Protein AF-A0AAW5KD98-F1 (afdb_monomer_lite)

InterPro domains:
  IPR014054 Bacteriophage regulatory protein, Rha family [PF09669] (1-56)

Secondary structure (DSSP, 8-state):
---S-HHHHHHHHHHS---HHHHHHHEEEEEEE-TTS-EEEEEEE-HHHHHHHHHHHHH-EEEETTEEEE---

Organism: NCBI:txid508460

pLDDT: mean 84.51, std 11.77, range [51.59, 97.44]

Sequence (73 aa):
MFEKPHADVLKAIRSLGCDPYFAEGNFSLRSYKDAQNQERPEYLMTRLGFSVLTMTNELGIIIENNRPVVSSR

Foldseek 3Di:
DPPDDQVVLVVLLVVLPDDPVLSVQFWDWDWDQDPVRDTDIDTDGDPVNVVSSCCVVPQVWHADPNDTDRPDD

Radius of gyration: 13.4 Å; chains: 1; bounding box: 33×20×40 Å

Structure (mmCIF, N/CA/C/O backbone):
data_AF-A0AAW5KD98-F1
#
_entry.id   AF-A0AAW5KD98-F1
#
loop_
_atom_site.group_PDB
_atom_site.id
_atom_site.type_symbol
_atom_site.label_atom_id
_atom_site.label_alt_id
_atom_site.label_comp_id
_atom_site.label_asym_id
_atom_site.label_entity_id
_atom_site.label_seq_id
_atom_site.pdbx_PDB_ins_code
_atom_site.Cartn_x
_atom_site.Cartn_y
_atom_site.Cartn_z
_atom_site.occupancy
_atom_site.B_iso_or_equiv
_atom_site.auth_seq_id
_atom_site.auth_comp_id
_atom_site.auth_asym_id
_atom_site.auth_atom_id
_atom_site.pdbx_PDB_model_num
ATOM 1 N N . MET A 1 1 ? -15.571 6.504 -6.970 1.00 57.44 1 MET A N 1
ATOM 2 C CA . MET A 1 1 ? -15.483 5.292 -6.128 1.00 57.44 1 MET A CA 1
ATOM 3 C C . MET A 1 1 ? -14.752 4.243 -6.944 1.00 57.44 1 MET A C 1
ATOM 5 O O . MET A 1 1 ? -15.019 4.159 -8.132 1.00 57.44 1 MET A O 1
ATOM 9 N N . PHE A 1 2 ? -13.777 3.541 -6.369 1.00 69.38 2 PHE A N 1
ATOM 10 C CA . PHE A 1 2 ? -13.061 2.478 -7.077 1.00 69.38 2 PHE A CA 1
ATOM 11 C C . PHE A 1 2 ? -13.896 1.198 -6.926 1.00 69.38 2 PHE A C 1
ATOM 13 O O . PHE A 1 2 ? -14.051 0.711 -5.812 1.00 69.38 2 PHE A O 1
ATOM 20 N N . GLU A 1 3 ? -14.508 0.705 -8.004 1.00 80.50 3 GLU A N 1
ATOM 21 C CA . GLU A 1 3 ? -15.537 -0.359 -7.979 1.00 80.50 3 GLU A CA 1
ATOM 22 C C . GLU A 1 3 ? -14.969 -1.777 -7.766 1.00 80.50 3 GLU A C 1
ATOM 24 O O . GLU A 1 3 ? -15.569 -2.771 -8.170 1.00 80.50 3 GLU A O 1
ATOM 29 N N . LYS A 1 4 ? -13.796 -1.896 -7.132 1.00 84.88 4 LYS A N 1
ATOM 30 C CA . LYS A 1 4 ? -13.184 -3.186 -6.795 1.00 84.88 4 LYS A CA 1
ATOM 31 C C . LYS A 1 4 ? -13.399 -3.505 -5.316 1.00 84.88 4 LYS A C 1
ATOM 33 O O . LYS A 1 4 ? -13.264 -2.603 -4.486 1.00 84.88 4 LYS A O 1
ATOM 38 N N . PRO A 1 5 ? -13.679 -4.770 -4.952 1.00 91.12 5 PRO A N 1
ATOM 39 C CA . PRO A 1 5 ? -13.745 -5.167 -3.552 1.00 91.12 5 PRO A CA 1
ATOM 40 C C . PRO A 1 5 ? -12.446 -4.819 -2.816 1.00 91.12 5 PRO A C 1
ATOM 42 O O . PRO A 1 5 ? -11.353 -5.135 -3.286 1.00 91.12 5 PRO A O 1
ATOM 45 N N . HIS A 1 6 ? -12.552 -4.207 -1.630 1.00 91.12 6 HIS A N 1
ATOM 46 C CA . HIS A 1 6 ? -11.382 -3.815 -0.826 1.00 91.12 6 HIS A CA 1
ATOM 47 C C . HIS A 1 6 ? -10.438 -4.996 -0.568 1.00 91.12 6 HIS A C 1
ATOM 49 O O . HIS A 1 6 ? -9.224 -4.863 -0.674 1.00 91.12 6 HIS A O 1
ATOM 55 N N . ALA A 1 7 ? -10.991 -6.184 -0.307 1.00 92.50 7 ALA A N 1
ATOM 56 C CA . ALA A 1 7 ? -10.212 -7.403 -0.104 1.00 92.50 7 ALA A CA 1
ATOM 57 C C . ALA A 1 7 ? -9.334 -7.768 -1.317 1.00 92.50 7 ALA A C 1
ATOM 59 O O . ALA A 1 7 ? -8.180 -8.164 -1.137 1.00 92.50 7 ALA A O 1
ATOM 60 N N . ASP A 1 8 ? -9.843 -7.581 -2.537 1.00 91.44 8 ASP A N 1
ATOM 61 C CA . ASP A 1 8 ? -9.095 -7.853 -3.768 1.00 91.44 8 ASP A CA 1
ATOM 62 C C . ASP A 1 8 ? -7.992 -6.818 -3.983 1.00 91.44 8 ASP A C 1
ATOM 64 O O . ASP A 1 8 ? -6.885 -7.172 -4.384 1.00 91.44 8 ASP A O 1
ATOM 68 N N . VAL A 1 9 ? -8.249 -5.556 -3.632 1.00 91.38 9 VAL A N 1
ATOM 69 C CA . VAL A 1 9 ? -7.235 -4.493 -3.647 1.00 91.38 9 VAL A CA 1
ATOM 70 C C . VAL A 1 9 ? -6.093 -4.816 -2.679 1.00 91.38 9 VAL A C 1
ATOM 72 O O . VAL A 1 9 ? -4.925 -4.758 -3.063 1.00 91.38 9 VAL A O 1
ATOM 75 N N . LEU A 1 10 ? -6.403 -5.232 -1.446 1.00 93.62 10 LEU A N 1
ATOM 76 C CA . LEU A 1 10 ? -5.384 -5.644 -0.473 1.00 93.62 10 LEU A CA 1
ATOM 77 C C . LEU A 1 10 ? -4.577 -6.850 -0.963 1.00 93.62 10 LEU A C 1
ATOM 79 O O . LEU A 1 10 ? -3.361 -6.900 -0.768 1.00 93.62 10 LEU A O 1
ATOM 83 N N . LYS A 1 11 ? -5.239 -7.824 -1.597 1.00 92.19 11 LYS A N 1
ATOM 84 C CA . LYS A 1 11 ? -4.571 -8.982 -2.196 1.00 92.19 11 LYS A CA 1
ATOM 85 C C . LYS A 1 11 ? -3.631 -8.547 -3.319 1.00 92.19 11 LYS A C 1
ATOM 87 O O . LYS A 1 11 ? -2.481 -8.971 -3.331 1.00 92.19 11 LYS A O 1
ATOM 92 N N . ALA A 1 12 ? -4.082 -7.663 -4.203 1.00 90.31 12 ALA A N 1
ATOM 93 C CA . ALA A 1 12 ? -3.282 -7.156 -5.308 1.00 90.31 12 ALA A CA 1
ATOM 94 C C . ALA A 1 12 ? -2.035 -6.396 -4.832 1.00 90.31 12 ALA A C 1
ATOM 96 O O . ALA A 1 12 ? -0.952 -6.638 -5.351 1.00 90.31 12 ALA A O 1
ATOM 97 N N . ILE A 1 13 ? -2.152 -5.557 -3.795 1.00 90.81 13 ILE A N 1
ATOM 98 C CA . ILE A 1 13 ? -1.000 -4.869 -3.180 1.00 90.81 13 ILE A CA 1
ATOM 99 C C . ILE A 1 13 ? 0.022 -5.880 -2.637 1.00 90.81 13 ILE A C 1
ATOM 101 O O . ILE A 1 13 ? 1.220 -5.727 -2.858 1.00 90.81 13 ILE A O 1
ATOM 105 N N . ARG A 1 14 ? -0.433 -6.948 -1.972 1.00 90.19 14 ARG A N 1
ATOM 106 C CA . ARG A 1 14 ? 0.451 -7.998 -1.427 1.00 90.19 14 ARG A CA 1
ATOM 107 C C . ARG A 1 14 ? 1.104 -8.858 -2.511 1.00 90.19 14 ARG A C 1
ATOM 109 O O . ARG A 1 14 ? 2.189 -9.384 -2.294 1.00 90.19 14 ARG A O 1
ATOM 116 N N . SER A 1 15 ? 0.443 -9.019 -3.654 1.00 88.19 15 SER A N 1
ATOM 117 C CA . SER A 1 15 ? 0.910 -9.839 -4.780 1.00 88.19 15 SER A CA 1
ATOM 118 C C . SER A 1 15 ? 1.630 -9.042 -5.872 1.00 88.19 15 SER A C 1
ATOM 120 O O . SER A 1 15 ? 2.059 -9.633 -6.856 1.00 88.19 15 SER A O 1
ATOM 122 N N . LEU A 1 16 ? 1.782 -7.727 -5.704 1.00 84.12 16 LEU A N 1
ATOM 123 C CA . LEU A 1 16 ? 2.337 -6.813 -6.708 1.00 84.12 16 LEU A CA 1
ATOM 124 C C . LEU A 1 16 ? 3.823 -7.078 -7.010 1.00 84.12 16 LEU A C 1
ATOM 126 O O . LEU A 1 16 ? 4.322 -6.646 -8.043 1.00 84.12 16 LEU A O 1
ATOM 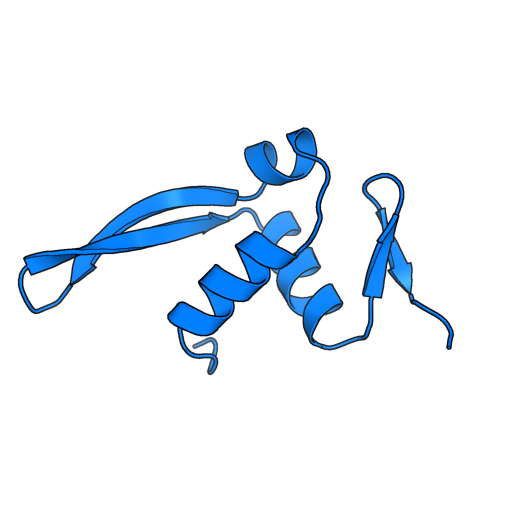130 N N . GLY A 1 17 ? 4.527 -7.791 -6.121 1.00 77.38 17 GLY A N 1
ATOM 131 C CA . GLY A 1 17 ? 5.912 -8.217 -6.344 1.00 77.38 17 GLY A CA 1
ATOM 132 C C . GLY A 1 17 ? 6.910 -7.060 -6.430 1.00 77.38 17 GLY A C 1
ATOM 133 O O . GLY A 1 17 ? 7.964 -7.212 -7.038 1.00 77.38 17 GLY A O 1
ATOM 134 N N . CYS A 1 18 ? 6.571 -5.900 -5.857 1.00 78.19 18 CYS A N 1
ATOM 135 C CA . CYS A 1 18 ? 7.455 -4.741 -5.846 1.00 78.19 18 CYS A CA 1
ATOM 136 C C . CYS A 1 18 ? 8.695 -5.006 -4.991 1.00 78.19 18 CYS A C 1
ATOM 138 O O . CYS A 1 18 ? 8.634 -5.712 -3.983 1.00 78.19 18 CYS A O 1
ATOM 140 N N . ASP A 1 19 ? 9.779 -4.321 -5.331 1.00 84.19 19 ASP A N 1
ATOM 141 C CA . ASP A 1 19 ? 10.924 -4.145 -4.447 1.00 84.19 19 ASP A CA 1
ATOM 142 C C . ASP A 1 19 ? 10.497 -3.601 -3.063 1.00 84.19 19 ASP A C 1
ATOM 144 O O . ASP A 1 19 ? 9.646 -2.702 -3.000 1.00 84.19 19 ASP A O 1
ATOM 148 N N . PRO A 1 20 ? 11.065 -4.113 -1.952 1.00 85.56 20 PRO A N 1
ATOM 149 C CA . PRO A 1 20 ? 10.677 -3.707 -0.602 1.00 85.56 20 PRO A CA 1
ATOM 150 C C . PRO A 1 20 ? 10.772 -2.199 -0.359 1.00 85.56 20 PRO A C 1
ATOM 152 O O . PRO A 1 20 ? 9.862 -1.625 0.235 1.00 85.56 20 PRO A O 1
ATOM 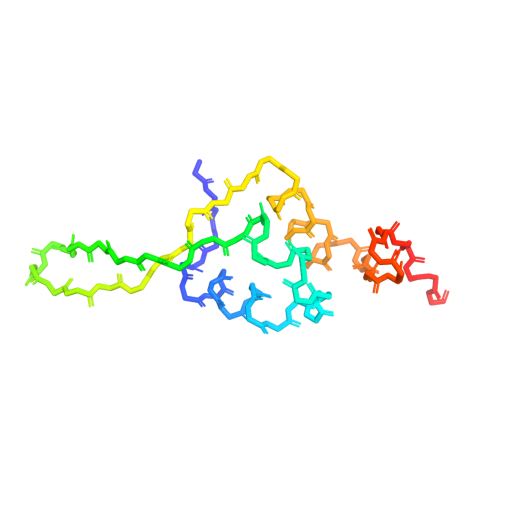155 N N . TYR A 1 21 ? 11.807 -1.534 -0.882 1.00 87.56 21 TYR A N 1
ATOM 156 C CA . TYR A 1 21 ? 11.968 -0.088 -0.717 1.00 87.56 21 TYR A CA 1
ATOM 1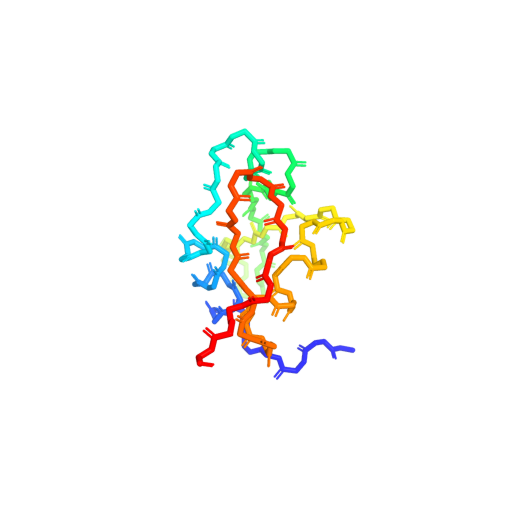57 C C . TYR A 1 21 ? 10.861 0.688 -1.442 1.00 87.56 21 TYR A C 1
ATOM 159 O O . TYR A 1 21 ? 10.303 1.649 -0.904 1.00 87.56 21 TYR A O 1
ATOM 167 N N . PHE A 1 22 ? 10.475 0.241 -2.643 1.00 87.94 22 PHE A N 1
ATOM 168 C CA . PHE A 1 22 ? 9.313 0.798 -3.333 1.00 87.94 22 PHE A CA 1
ATOM 169 C C . PHE A 1 22 ? 8.027 0.584 -2.530 1.00 87.94 22 PHE A C 1
ATOM 171 O O . PHE A 1 22 ? 7.228 1.515 -2.400 1.00 87.94 22 PHE A O 1
ATOM 178 N N . ALA A 1 23 ? 7.817 -0.627 -2.009 1.00 88.12 23 ALA A N 1
ATOM 179 C CA . ALA A 1 23 ? 6.612 -0.966 -1.267 1.00 88.12 23 ALA A CA 1
ATOM 180 C C . ALA A 1 23 ? 6.471 -0.111 0.001 1.00 88.12 23 ALA A C 1
ATOM 182 O O . ALA A 1 23 ? 5.430 0.508 0.197 1.00 88.12 23 ALA A O 1
ATOM 183 N N . GLU A 1 24 ? 7.529 0.002 0.802 1.00 89.69 24 GLU A N 1
ATOM 184 C CA . GLU A 1 24 ? 7.550 0.809 2.028 1.00 89.69 24 GLU A CA 1
ATOM 185 C C . GLU A 1 24 ? 7.322 2.302 1.757 1.00 89.69 24 GLU A C 1
ATOM 187 O O . GLU A 1 24 ? 6.614 2.970 2.511 1.00 89.69 24 GLU A O 1
ATOM 192 N N . GLY A 1 25 ? 7.868 2.828 0.654 1.00 90.88 25 GLY A N 1
ATOM 193 C CA . GLY A 1 25 ? 7.694 4.230 0.270 1.00 90.88 25 GLY A CA 1
ATOM 194 C C . GLY A 1 25 ? 6.317 4.568 -0.311 1.00 90.88 25 GLY A C 1
ATOM 195 O O . GLY A 1 25 ? 5.929 5.737 -0.318 1.00 90.88 25 GLY A O 1
ATOM 196 N N . ASN A 1 26 ? 5.572 3.575 -0.811 1.00 93.81 26 ASN A N 1
ATOM 197 C CA . ASN A 1 26 ? 4.327 3.809 -1.551 1.00 93.81 26 ASN A CA 1
ATOM 198 C C . ASN A 1 26 ? 3.078 3.161 -0.940 1.00 93.81 26 ASN A C 1
ATOM 200 O O . ASN A 1 26 ? 1.981 3.598 -1.286 1.00 93.81 26 ASN A O 1
ATOM 204 N N . PHE A 1 27 ? 3.221 2.181 -0.043 1.00 94.44 27 PHE A N 1
ATOM 205 C CA . PHE A 1 27 ? 2.128 1.458 0.612 1.00 94.44 27 PHE A CA 1
ATOM 206 C C . PHE A 1 27 ? 2.396 1.306 2.119 1.00 94.44 27 PHE A C 1
ATOM 208 O O . PHE A 1 27 ? 3.202 0.487 2.554 1.00 94.44 27 PHE A O 1
ATOM 215 N N . SER A 1 28 ? 1.664 2.054 2.945 1.00 95.31 28 SER A N 1
ATOM 216 C CA . SER A 1 28 ? 1.760 1.996 4.408 1.00 95.31 28 SER A CA 1
ATOM 217 C C . SER A 1 28 ? 0.586 1.215 4.995 1.00 95.31 28 SER A C 1
ATOM 219 O O . SER A 1 28 ? -0.562 1.646 4.875 1.00 95.31 28 SER A O 1
ATOM 221 N N . LEU A 1 29 ? 0.867 0.067 5.624 1.00 94.75 29 LEU A N 1
ATOM 222 C CA . LEU A 1 29 ? -0.151 -0.756 6.282 1.00 94.75 29 LEU A CA 1
ATOM 223 C C . LEU A 1 29 ? -0.724 -0.021 7.502 1.00 94.75 29 LEU A C 1
ATOM 225 O O . LEU A 1 29 ? 0.015 0.430 8.378 1.00 94.75 29 LEU A O 1
ATOM 229 N N . ARG A 1 30 ? -2.049 0.071 7.561 1.00 95.25 30 ARG A N 1
ATOM 230 C CA . ARG A 1 30 ? -2.826 0.686 8.641 1.00 95.25 30 ARG A CA 1
ATOM 231 C C . ARG A 1 30 ? -4.053 -0.166 8.953 1.00 95.25 30 ARG A C 1
ATOM 233 O O . ARG A 1 30 ? -4.277 -1.212 8.336 1.00 95.25 30 ARG A O 1
ATOM 240 N N . SER A 1 31 ? -4.833 0.281 9.927 1.00 96.81 31 SER A N 1
ATOM 241 C CA . SER A 1 31 ? -6.145 -0.276 10.213 1.00 96.81 31 SER A CA 1
ATOM 242 C C . SER A 1 31 ? -7.185 0.823 10.392 1.00 96.81 31 SER A C 1
ATOM 244 O O . SER A 1 31 ? -6.861 1.944 10.788 1.00 96.81 31 SER A O 1
ATOM 246 N N . TYR A 1 32 ? -8.433 0.475 10.097 1.00 94.44 32 TYR A N 1
ATOM 247 C CA . TYR A 1 32 ? -9.608 1.292 10.367 1.00 94.44 32 TYR A CA 1
ATOM 248 C C . TYR A 1 32 ? -10.661 0.459 11.095 1.00 94.44 32 TYR A C 1
ATOM 250 O O . TYR A 1 32 ? -10.673 -0.772 11.009 1.00 94.44 32 TYR A O 1
ATOM 258 N N . LYS A 1 33 ? -11.577 1.137 11.785 1.00 97.00 33 LYS A N 1
ATOM 259 C CA . LYS A 1 33 ? -12.741 0.499 12.397 1.00 97.00 33 LYS A CA 1
ATOM 260 C C . LYS A 1 33 ? -13.906 0.487 11.424 1.00 97.00 33 LYS A C 1
ATOM 262 O O . LYS A 1 33 ? -14.290 1.538 10.912 1.00 97.00 33 LYS A O 1
ATOM 267 N N . ASP A 1 34 ? -14.470 -0.688 11.180 1.00 94.25 34 ASP A N 1
ATOM 268 C CA . ASP A 1 34 ? -15.672 -0.818 10.362 1.00 94.25 34 ASP A CA 1
ATOM 269 C C . ASP A 1 34 ? -16.948 -0.411 11.124 1.00 94.25 34 ASP A C 1
ATOM 271 O O . ASP A 1 34 ? -16.920 -0.013 12.292 1.00 94.25 34 ASP A O 1
ATOM 275 N N . ALA A 1 35 ? -18.099 -0.517 10.455 1.00 95.94 35 ALA A N 1
ATOM 276 C CA . ALA A 1 35 ? -19.402 -0.208 11.044 1.00 95.94 35 ALA A CA 1
ATOM 277 C C . ALA A 1 35 ? -19.768 -1.119 12.235 1.00 95.94 35 ALA A C 1
ATOM 279 O O . ALA A 1 35 ? -20.670 -0.793 13.003 1.00 95.94 35 ALA A O 1
ATOM 280 N N . GLN A 1 36 ? -19.073 -2.248 12.400 1.00 97.06 36 GLN A N 1
ATOM 281 C CA . GLN A 1 36 ? -19.207 -3.170 13.524 1.00 97.06 36 GLN A CA 1
ATOM 282 C C . GLN A 1 36 ? -18.122 -2.939 14.593 1.00 97.06 36 GLN A C 1
ATOM 284 O O . GLN A 1 36 ? -17.992 -3.746 15.514 1.00 97.06 36 GLN A O 1
ATOM 289 N N . ASN A 1 37 ? -17.360 -1.838 14.500 1.00 96.19 37 ASN A N 1
ATOM 290 C CA . ASN A 1 37 ? -16.258 -1.481 15.397 1.00 96.19 37 ASN A CA 1
ATOM 291 C C . ASN A 1 37 ? -15.132 -2.539 15.418 1.00 96.19 37 ASN A C 1
ATOM 293 O O . ASN A 1 37 ? -14.399 -2.647 16.403 1.00 96.19 37 ASN A O 1
ATOM 297 N N . GLN A 1 38 ? -14.990 -3.322 14.340 1.00 97.38 38 GLN A N 1
ATOM 298 C CA . GLN A 1 38 ? -13.901 -4.281 14.159 1.00 97.38 38 GLN A CA 1
ATOM 299 C C . GLN A 1 38 ? -12.729 -3.620 13.433 1.00 97.38 38 GLN A C 1
ATOM 301 O O . GLN A 1 38 ? -12.923 -2.886 12.465 1.00 97.38 38 GLN A O 1
ATOM 306 N N . GLU A 1 39 ? -11.507 -3.912 13.876 1.00 97.44 39 GLU A N 1
ATOM 307 C CA . GLU A 1 39 ? -10.288 -3.477 13.190 1.00 97.44 39 GLU A CA 1
ATOM 308 C C . GLU A 1 39 ? -10.126 -4.239 11.866 1.00 97.44 39 GLU A C 1
ATOM 310 O O . GLU A 1 39 ? -10.084 -5.474 11.829 1.00 97.44 39 GLU A O 1
ATOM 315 N N . ARG A 1 40 ? -10.020 -3.497 10.764 1.00 96.12 40 ARG A N 1
ATOM 316 C CA . ARG A 1 40 ? -9.809 -4.011 9.409 1.00 96.12 40 ARG A CA 1
ATOM 317 C C . ARG A 1 40 ? -8.517 -3.444 8.834 1.00 96.12 40 ARG A C 1
ATOM 319 O O . ARG A 1 40 ? -8.246 -2.263 9.030 1.00 96.12 40 ARG A O 1
ATOM 326 N N . PRO A 1 41 ? -7.725 -4.242 8.099 1.00 96.75 41 PRO A N 1
ATOM 327 C CA . PRO A 1 41 ? -6.514 -3.742 7.467 1.00 96.75 41 PRO A CA 1
ATOM 328 C C . PRO A 1 41 ? -6.832 -2.826 6.279 1.00 96.75 41 PRO A C 1
ATOM 330 O O . PRO A 1 41 ? -7.775 -3.051 5.513 1.00 96.75 41 PRO A O 1
ATOM 333 N N . GLU A 1 42 ? -5.971 -1.841 6.076 1.00 95.38 42 GLU A N 1
ATOM 334 C CA . GLU A 1 42 ? -5.957 -0.971 4.905 1.00 95.38 42 GLU A CA 1
ATOM 335 C C . GLU A 1 42 ? -4.526 -0.565 4.538 1.00 95.38 42 GLU A C 1
ATOM 337 O O . GLU A 1 42 ? -3.596 -0.736 5.325 1.00 95.38 42 GLU A O 1
ATOM 342 N N . TYR A 1 43 ? -4.350 -0.020 3.336 1.00 94.62 43 TYR A N 1
ATOM 343 C CA . TYR A 1 43 ? -3.106 0.633 2.944 1.00 94.62 43 TYR A CA 1
ATOM 344 C C . TYR A 1 43 ? -3.382 2.094 2.622 1.00 94.62 43 TYR A C 1
ATOM 346 O O . TYR A 1 43 ? -4.166 2.394 1.721 1.00 94.62 43 TYR A O 1
ATOM 354 N N . LEU A 1 44 ? -2.677 2.994 3.304 1.00 94.44 44 LEU A N 1
ATOM 355 C CA . LEU A 1 44 ? -2.490 4.345 2.792 1.00 94.44 44 LEU A CA 1
ATOM 356 C C . LEU A 1 44 ? -1.448 4.275 1.681 1.00 94.44 44 LEU A C 1
ATOM 358 O O . LEU A 1 44 ? -0.407 3.637 1.849 1.00 94.44 44 LEU A O 1
ATOM 362 N N . MET A 1 45 ? -1.721 4.916 0.549 1.00 93.88 45 MET A N 1
ATOM 363 C CA . MET A 1 45 ? -0.830 4.856 -0.605 1.00 93.88 45 MET A CA 1
ATOM 364 C C . MET A 1 45 ? -0.582 6.222 -1.225 1.00 93.88 45 MET A C 1
ATOM 366 O O . MET A 1 45 ? -1.431 7.114 -1.184 1.00 93.88 45 MET A O 1
ATOM 370 N N . THR A 1 46 ? 0.598 6.378 -1.815 1.00 95.00 46 THR A N 1
ATOM 371 C CA . THR A 1 46 ? 0.952 7.576 -2.579 1.00 95.00 46 THR A CA 1
ATOM 372 C C . THR A 1 46 ? 0.283 7.549 -3.955 1.00 95.00 46 THR A C 1
ATOM 374 O O . THR A 1 46 ? -0.200 6.515 -4.425 1.00 95.00 46 THR A O 1
ATOM 377 N N . ARG A 1 47 ? 0.326 8.681 -4.668 1.00 92.12 47 ARG A N 1
ATOM 378 C CA . ARG A 1 47 ? -0.116 8.746 -6.070 1.00 92.12 47 ARG A CA 1
ATOM 379 C C . ARG A 1 47 ? 0.623 7.738 -6.959 1.00 92.12 47 ARG A C 1
ATOM 381 O O . ARG A 1 47 ? 0.008 7.151 -7.839 1.00 92.12 47 ARG A O 1
ATOM 388 N N . LEU A 1 48 ? 1.922 7.535 -6.723 1.00 89.56 48 LEU A N 1
ATOM 389 C CA . LEU A 1 48 ? 2.735 6.588 -7.486 1.00 89.56 48 LEU A CA 1
ATOM 390 C C . LEU A 1 48 ? 2.346 5.135 -7.181 1.00 89.56 48 LEU A C 1
ATOM 392 O O . LEU A 1 48 ? 2.183 4.352 -8.114 1.00 89.56 48 LEU A O 1
ATOM 396 N N . GLY A 1 49 ? 2.129 4.798 -5.905 1.00 91.12 49 GLY A N 1
ATOM 397 C CA . GLY A 1 49 ? 1.616 3.485 -5.504 1.00 91.12 49 GLY A CA 1
ATOM 398 C C . GLY A 1 49 ? 0.272 3.167 -6.157 1.00 91.12 49 GLY A C 1
ATOM 399 O O . GLY A 1 49 ? 0.097 2.082 -6.708 1.00 91.12 49 GLY A O 1
ATOM 400 N N . PHE A 1 50 ? -0.644 4.141 -6.187 1.00 90.19 50 PHE A N 1
ATOM 401 C CA . PHE A 1 50 ? -1.926 3.996 -6.877 1.00 90.19 50 PHE A CA 1
ATOM 402 C C . PHE A 1 50 ? -1.757 3.761 -8.385 1.00 90.19 50 PHE A C 1
ATOM 404 O O . PHE A 1 50 ? -2.338 2.819 -8.915 1.00 90.19 50 PHE A O 1
ATOM 411 N N . SER A 1 51 ? -0.943 4.570 -9.076 1.00 87.69 51 SER A N 1
ATOM 412 C CA . SER A 1 51 ? -0.682 4.393 -10.512 1.00 87.69 51 SER A CA 1
ATOM 413 C C . SER A 1 51 ? -0.129 3.007 -10.837 1.00 87.69 51 SER A C 1
ATOM 415 O O . SER A 1 51 ? -0.601 2.365 -11.768 1.00 87.69 51 SER A O 1
ATOM 417 N N . VAL A 1 52 ? 0.838 2.520 -10.057 1.00 86.38 52 VAL A N 1
ATOM 418 C CA . VAL A 1 52 ? 1.402 1.176 -10.244 1.00 86.38 52 VAL A CA 1
ATOM 419 C C . VAL A 1 52 ? 0.344 0.097 -10.009 1.00 86.38 52 VAL A C 1
ATOM 421 O O . VAL A 1 52 ? 0.188 -0.802 -10.832 1.00 86.38 52 VAL A O 1
ATOM 424 N N . LEU A 1 53 ? -0.439 0.218 -8.936 1.00 88.50 53 LEU A N 1
ATOM 425 C CA . LEU A 1 53 ? -1.502 -0.729 -8.611 1.00 88.50 53 LEU A CA 1
ATOM 426 C C . LEU A 1 53 ? -2.555 -0.848 -9.720 1.00 88.50 53 LEU A C 1
ATOM 428 O O . LEU A 1 53 ? -3.005 -1.956 -10.011 1.00 88.50 53 LEU A O 1
ATOM 432 N N . THR A 1 54 ? -2.965 0.252 -10.347 1.00 85.56 54 THR A N 1
ATOM 433 C CA . THR A 1 54 ? -3.965 0.206 -11.424 1.00 85.56 54 THR A CA 1
ATOM 434 C C . THR A 1 54 ? -3.369 -0.303 -12.729 1.00 85.56 54 THR A C 1
ATOM 436 O O . THR A 1 54 ? -3.929 -1.198 -13.358 1.00 85.56 54 THR A O 1
ATOM 439 N N . MET A 1 55 ? -2.191 0.196 -13.101 1.00 81.25 55 MET A N 1
ATOM 440 C CA . MET A 1 55 ? -1.525 -0.165 -14.351 1.00 81.25 55 MET A CA 1
ATOM 441 C C . MET A 1 55 ? -1.138 -1.644 -14.396 1.00 81.25 55 MET A C 1
ATOM 443 O O . MET A 1 55 ? -1.364 -2.307 -15.408 1.00 81.25 55 MET A O 1
ATOM 447 N N . THR A 1 56 ? -0.612 -2.190 -13.299 1.00 73.75 56 THR A N 1
ATOM 448 C CA . THR A 1 56 ? -0.199 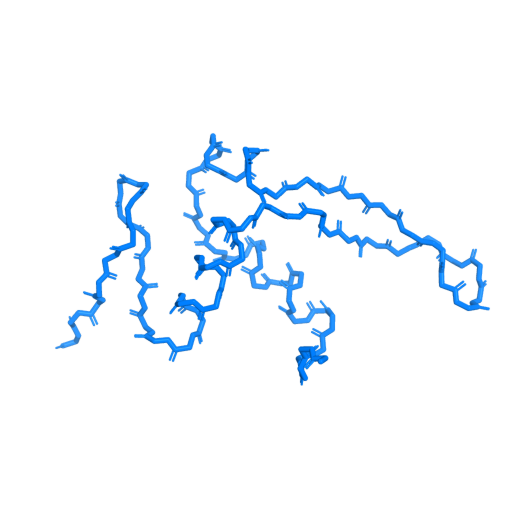-3.596 -13.255 1.00 73.75 56 THR A CA 1
ATOM 449 C C . THR A 1 56 ? -1.378 -4.556 -13.337 1.00 73.75 56 THR A C 1
ATOM 451 O O . THR A 1 56 ? -1.316 -5.549 -14.058 1.00 73.75 56 THR A O 1
ATOM 454 N N . ASN A 1 57 ? -2.481 -4.240 -12.658 1.00 69.06 57 ASN A N 1
ATOM 455 C CA . ASN A 1 57 ? -3.636 -5.134 -12.608 1.00 69.06 57 ASN A CA 1
ATOM 456 C C . ASN A 1 57 ? -4.557 -5.040 -13.831 1.00 69.06 57 ASN A C 1
ATOM 458 O O . ASN A 1 57 ? -5.343 -5.958 -14.047 1.00 69.06 57 ASN A O 1
ATOM 462 N N . GLU A 1 58 ? -4.507 -3.952 -14.605 1.00 66.00 58 GLU A N 1
ATOM 463 C CA . GLU A 1 58 ? -5.446 -3.733 -15.718 1.00 66.00 58 GLU A CA 1
ATOM 464 C C . GLU A 1 58 ? -4.791 -3.763 -17.098 1.00 66.00 58 GLU A C 1
ATOM 466 O O . GLU A 1 58 ? -5.451 -4.124 -18.068 1.00 66.00 58 GLU A O 1
ATOM 471 N N . LEU A 1 59 ? -3.502 -3.428 -17.201 1.00 63.00 59 LEU A N 1
ATOM 472 C CA . LEU A 1 59 ? -2.827 -3.247 -18.491 1.00 63.00 59 LEU A CA 1
ATOM 473 C C . LEU A 1 59 ? -1.739 -4.294 -18.770 1.00 63.00 59 LEU A C 1
ATOM 475 O O . LEU A 1 59 ? -1.035 -4.185 -19.770 1.00 63.00 59 LEU A O 1
ATOM 479 N N . GLY A 1 60 ? -1.575 -5.302 -17.902 1.00 64.25 60 GLY A N 1
ATOM 480 C CA . GLY A 1 60 ? -0.520 -6.314 -18.053 1.00 64.25 60 GLY A CA 1
ATOM 481 C C . GLY A 1 60 ? 0.894 -5.744 -17.883 1.00 64.25 60 GLY A C 1
ATOM 482 O O . GLY A 1 60 ? 1.852 -6.253 -18.461 1.00 64.25 60 GLY A O 1
ATOM 483 N N . ILE A 1 61 ? 1.030 -4.658 -17.123 1.00 68.81 61 ILE A N 1
ATOM 484 C CA . ILE A 1 61 ? 2.304 -3.979 -16.875 1.00 68.81 61 ILE A CA 1
ATOM 485 C C . ILE A 1 61 ? 2.986 -4.633 -15.673 1.00 68.81 61 ILE A C 1
ATOM 487 O O . ILE A 1 61 ? 2.413 -4.698 -14.591 1.00 68.81 61 ILE A O 1
ATOM 491 N N . ILE A 1 62 ? 4.219 -5.096 -15.835 1.00 71.81 62 ILE A N 1
ATOM 492 C CA . ILE A 1 62 ? 5.009 -5.668 -14.738 1.00 71.81 62 ILE A CA 1
ATOM 493 C C . ILE A 1 62 ? 5.992 -4.625 -14.201 1.00 71.81 62 ILE A C 1
ATOM 495 O O . ILE A 1 62 ? 6.287 -3.631 -14.866 1.00 71.81 62 ILE A O 1
ATOM 499 N N . ILE A 1 63 ? 6.478 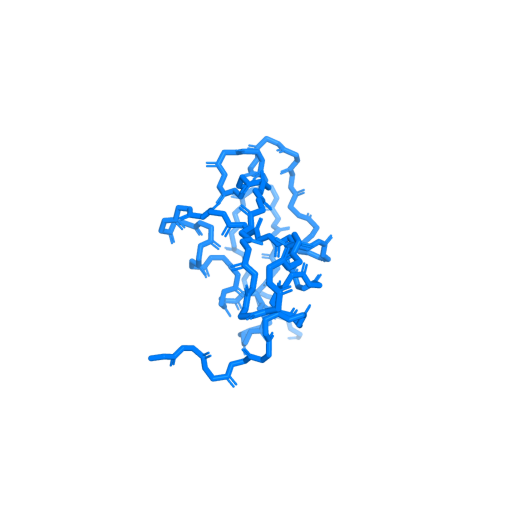-4.824 -12.978 1.00 71.81 63 ILE A N 1
ATOM 500 C CA . ILE A 1 63 ? 7.526 -3.981 -12.400 1.00 71.81 63 ILE A CA 1
ATOM 501 C C . ILE A 1 63 ? 8.869 -4.683 -12.594 1.00 71.81 63 ILE A C 1
ATOM 503 O O . ILE A 1 63 ? 9.092 -5.756 -12.042 1.00 71.81 63 ILE A O 1
ATOM 507 N N . GLU A 1 64 ? 9.771 -4.056 -13.347 1.00 73.06 64 GLU A N 1
ATOM 508 C CA . GLU A 1 64 ? 11.158 -4.497 -13.518 1.00 73.06 64 GLU A CA 1
ATOM 509 C C . GLU A 1 64 ? 12.100 -3.383 -13.058 1.00 73.06 64 GLU A C 1
ATOM 511 O O . GLU A 1 64 ? 11.967 -2.234 -13.482 1.00 73.06 64 GLU A O 1
ATOM 516 N N . ASN A 1 65 ? 13.061 -3.695 -12.179 1.00 73.56 65 ASN A N 1
ATOM 517 C CA . ASN A 1 65 ? 14.037 -2.723 -11.658 1.00 73.56 65 ASN A CA 1
ATOM 518 C C . ASN A 1 65 ? 13.390 -1.414 -11.146 1.00 73.56 65 ASN A C 1
ATOM 520 O O . ASN A 1 65 ? 13.848 -0.312 -11.458 1.00 73.56 65 ASN A O 1
ATOM 524 N N . ASN A 1 66 ? 12.291 -1.529 -10.397 1.00 68.94 66 ASN A N 1
ATOM 525 C CA . ASN A 1 66 ? 11.499 -0.411 -9.860 1.00 68.94 66 ASN A CA 1
ATOM 526 C C . ASN A 1 66 ? 10.885 0.514 -10.922 1.00 68.94 66 ASN A C 1
ATOM 528 O O . ASN A 1 66 ? 10.550 1.664 -10.628 1.00 6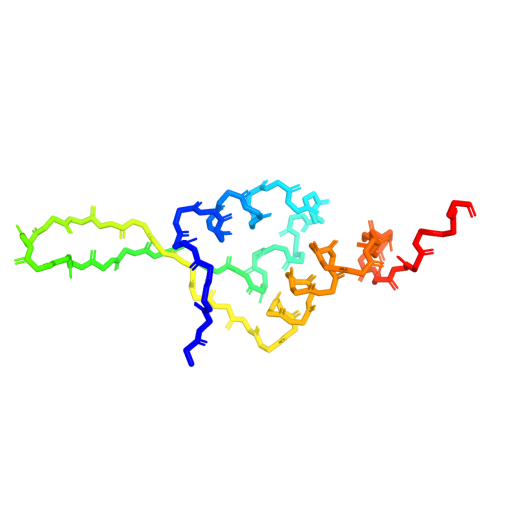8.94 66 ASN A O 1
ATOM 532 N N . ARG A 1 67 ? 10.712 0.031 -12.157 1.00 70.50 67 ARG A N 1
ATOM 533 C CA . ARG A 1 67 ? 10.056 0.767 -13.239 1.00 70.50 67 ARG A CA 1
ATOM 534 C C . ARG A 1 67 ? 8.898 -0.048 -13.819 1.00 70.50 67 ARG A C 1
ATOM 536 O O . ARG A 1 67 ? 9.048 -1.253 -14.015 1.00 70.50 67 ARG A O 1
ATOM 543 N N . PRO A 1 68 ? 7.748 0.586 -14.107 1.00 69.75 68 PRO A N 1
ATOM 544 C CA . PRO A 1 68 ? 6.676 -0.073 -14.835 1.00 69.75 68 PRO A CA 1
ATOM 545 C C . PRO A 1 68 ? 7.112 -0.321 -16.280 1.00 69.75 68 PRO A C 1
ATOM 547 O O . PRO A 1 68 ? 7.485 0.615 -16.990 1.00 69.75 68 PRO A O 1
ATOM 550 N N . VAL A 1 69 ? 7.050 -1.578 -16.710 1.00 73.12 69 VAL A N 1
ATOM 551 C CA . VAL A 1 69 ? 7.319 -2.000 -18.085 1.00 73.12 69 VAL A CA 1
ATOM 552 C C . VAL A 1 69 ? 6.107 -2.742 -18.639 1.00 73.12 69 VAL A C 1
ATOM 554 O O . VAL A 1 69 ? 5.448 -3.517 -17.946 1.00 73.12 69 VAL A O 1
ATOM 557 N N . VAL A 1 70 ? 5.773 -2.480 -19.900 1.00 73.62 70 VAL A N 1
ATOM 558 C CA . VAL A 1 70 ? 4.691 -3.201 -20.577 1.00 73.62 70 VAL A CA 1
ATOM 559 C C . VAL A 1 70 ? 5.189 -4.612 -20.862 1.00 73.62 70 VAL A C 1
ATOM 561 O O . VAL A 1 70 ? 6.169 -4.776 -21.588 1.00 73.62 70 VAL A O 1
ATOM 564 N N . SER A 1 71 ? 4.525 -5.627 -20.304 1.00 62.56 71 SER A N 1
ATOM 565 C CA . SER A 1 71 ? 4.796 -7.007 -20.694 1.00 62.56 71 SER A CA 1
ATOM 566 C C . SER A 1 71 ? 4.255 -7.202 -22.110 1.00 62.56 71 SER A C 1
ATOM 568 O O . SER A 1 71 ? 3.053 -7.375 -22.310 1.00 62.56 71 SER A O 1
ATOM 570 N N . SER A 1 72 ? 5.134 -7.116 -23.113 1.00 56.41 72 SER A N 1
ATOM 571 C CA . SER A 1 72 ? 4.825 -7.652 -24.436 1.00 56.41 72 SER A CA 1
ATOM 572 C C . SER A 1 72 ? 4.715 -9.160 -24.270 1.00 56.41 72 SER A C 1
ATOM 574 O O . SER A 1 72 ? 5.715 -9.829 -24.012 1.00 56.41 72 SER A O 1
ATOM 576 N N . ARG A 1 73 ? 3.497 -9.687 -24.380 1.00 51.59 73 ARG A N 1
ATOM 577 C CA . ARG A 1 73 ? 3.353 -11.056 -24.871 1.00 51.59 73 ARG A CA 1
ATOM 578 C C . ARG A 1 73 ? 3.780 -11.119 -26.331 1.00 51.59 73 ARG A C 1
ATOM 580 O O . ARG A 1 73 ? 3.737 -10.056 -26.995 1.00 51.59 73 ARG A O 1
#